Protein AF-A0A2A5SZJ4-F1 (afdb_monomer_lite)

Sequence (85 aa):
MEQELADKGVILIMGIKNMKPKVMKLRNRLMLRKRFIIKTVFEQLKNIFQIEHSRYRSCISFMSNLLEGLIAYSFQPKEAELQDD

Organism: NCBI:txid1927127

Radius of gyration: 18.78 Å; chains: 1; bounding box: 57×22×40 Å

Foldseek 3Di:
DQVVCVVVVHHDLDDDPPDDDDDDDPVSVVCVVCVVVVVVVVVVLCVVVVVVVPPPDDPVVSVVVVVVVVVVVVPPPPPPDPPDD

Structure (mmCIF, N/CA/C/O backbone):
data_AF-A0A2A5SZJ4-F1
#
_entry.id   AF-A0A2A5SZJ4-F1
#
loop_
_atom_site.group_PDB
_atom_site.id
_atom_site.type_symbol
_atom_site.label_atom_id
_atom_site.label_alt_id
_atom_site.label_comp_id
_atom_site.label_asym_id
_atom_site.label_entity_id
_atom_site.label_seq_id
_atom_site.pdbx_PDB_ins_code
_atom_site.Cartn_x
_atom_site.Cartn_y
_atom_site.Cartn_z
_atom_site.occupancy
_atom_site.B_iso_or_equiv
_atom_site.auth_seq_id
_atom_site.auth_comp_id
_atom_site.auth_asym_id
_atom_site.auth_atom_id
_atom_site.pdbx_PDB_model_num
ATOM 1 N N . MET A 1 1 ? 16.219 7.520 -17.061 1.00 71.69 1 MET A N 1
ATOM 2 C CA . MET A 1 1 ? 15.121 7.301 -16.094 1.00 71.69 1 MET A CA 1
ATOM 3 C C . MET A 1 1 ? 14.435 5.950 -16.290 1.00 71.69 1 MET A C 1
ATOM 5 O O . MET A 1 1 ? 14.563 5.129 -15.401 1.00 71.69 1 MET A O 1
ATOM 9 N N . GLU A 1 2 ? 13.742 5.666 -17.404 1.00 74.31 2 GLU A N 1
ATOM 10 C CA . GLU A 1 2 ? 13.073 4.351 -17.561 1.00 74.31 2 GLU A CA 1
ATOM 11 C C . GLU A 1 2 ? 14.045 3.166 -17.606 1.00 74.31 2 GLU A C 1
ATOM 13 O O . GLU A 1 2 ? 13.797 2.161 -16.952 1.00 74.31 2 GLU A O 1
ATOM 18 N N . GLN A 1 3 ? 15.160 3.297 -18.334 1.00 75.88 3 GLN A N 1
ATOM 19 C CA . GLN A 1 3 ? 16.218 2.278 -18.356 1.00 75.88 3 GLN A CA 1
ATOM 20 C C . GLN A 1 3 ? 16.848 2.102 -16.971 1.00 75.88 3 GLN A C 1
ATOM 22 O O . GLN A 1 3 ? 16.881 1.001 -16.455 1.00 75.88 3 GLN A O 1
ATOM 27 N N . GLU A 1 4 ? 17.200 3.203 -16.310 1.00 84.31 4 GLU A N 1
ATOM 28 C CA . GLU A 1 4 ? 17.772 3.184 -14.958 1.00 84.31 4 GLU A CA 1
ATOM 29 C C . GLU A 1 4 ? 16.849 2.532 -13.905 1.00 84.31 4 GLU A C 1
ATOM 31 O O . GLU A 1 4 ? 17.311 1.887 -12.967 1.00 84.31 4 GLU A O 1
ATOM 36 N N . LEU A 1 5 ? 15.528 2.694 -14.039 1.00 82.38 5 LEU A N 1
ATOM 37 C CA . LEU A 1 5 ? 14.549 2.012 -13.189 1.00 82.38 5 LEU A CA 1
ATOM 38 C C . LEU A 1 5 ? 14.461 0.524 -13.526 1.00 82.38 5 LEU A C 1
ATOM 40 O O . LEU A 1 5 ? 14.398 -0.296 -12.611 1.00 82.38 5 LEU A O 1
ATOM 44 N N . ALA A 1 6 ? 14.505 0.177 -14.814 1.00 83.06 6 ALA A N 1
ATOM 45 C CA . ALA A 1 6 ? 14.528 -1.210 -15.257 1.00 83.06 6 ALA A CA 1
ATOM 46 C C . ALA A 1 6 ? 15.785 -1.944 -14.761 1.00 83.06 6 ALA A C 1
ATOM 48 O O . ALA A 1 6 ? 15.669 -3.084 -14.314 1.00 83.06 6 ALA A O 1
ATOM 49 N N . ASP A 1 7 ? 16.938 -1.270 -14.729 1.00 88.69 7 ASP A N 1
ATOM 50 C CA . ASP A 1 7 ? 18.196 -1.794 -14.177 1.00 88.69 7 ASP A CA 1
ATOM 51 C C . ASP A 1 7 ? 18.088 -2.071 -12.666 1.00 88.69 7 ASP A C 1
ATOM 53 O O . ASP A 1 7 ? 18.711 -2.990 -12.142 1.00 88.69 7 ASP A O 1
ATOM 57 N N . LYS A 1 8 ? 17.225 -1.323 -11.965 1.00 90.06 8 LYS A N 1
ATOM 58 C CA . LYS A 1 8 ? 16.870 -1.537 -10.550 1.00 90.06 8 LYS A CA 1
ATOM 59 C C . LYS A 1 8 ? 15.708 -2.528 -10.363 1.00 90.06 8 LYS A C 1
ATOM 61 O O . LYS A 1 8 ? 15.199 -2.672 -9.253 1.00 90.06 8 LYS A O 1
ATOM 66 N N . GLY A 1 9 ? 15.249 -3.189 -11.429 1.00 84.38 9 GLY A N 1
ATOM 67 C CA . GLY A 1 9 ? 14.132 -4.141 -11.400 1.00 84.38 9 GLY A CA 1
ATOM 68 C C . GLY A 1 9 ? 12.744 -3.500 -11.266 1.00 84.38 9 GLY A C 1
ATOM 69 O O . GLY A 1 9 ? 11.759 -4.199 -11.019 1.00 84.38 9 GLY A O 1
ATOM 70 N N . VAL A 1 10 ? 12.634 -2.180 -11.434 1.00 84.06 10 VAL A N 1
ATOM 71 C CA . VAL A 1 10 ? 11.386 -1.419 -11.303 1.00 84.06 10 VAL A CA 1
ATOM 72 C C . VAL A 1 10 ? 10.830 -1.080 -12.683 1.00 84.06 10 VAL A C 1
ATOM 74 O O . VAL A 1 10 ? 11.512 -0.524 -13.537 1.00 84.06 10 VAL A O 1
ATOM 77 N N . ILE A 1 11 ? 9.546 -1.370 -12.902 1.00 81.06 11 ILE A N 1
ATOM 78 C CA . ILE A 1 11 ? 8.863 -1.076 -14.167 1.00 81.06 11 ILE A CA 1
ATOM 79 C C . ILE A 1 11 ? 7.836 0.031 -13.941 1.00 81.06 11 ILE A C 1
ATOM 81 O O . ILE A 1 11 ? 6.926 -0.108 -13.123 1.00 81.06 11 ILE A O 1
ATOM 85 N N . LEU A 1 12 ? 7.942 1.111 -14.715 1.00 80.50 12 LEU A N 1
ATOM 86 C CA . LEU A 1 12 ? 6.939 2.172 -14.761 1.00 80.50 12 LEU A CA 1
ATOM 87 C C . LEU A 1 12 ? 5.659 1.667 -15.438 1.00 80.50 12 LEU A C 1
ATOM 89 O O . LEU A 1 12 ? 5.654 1.266 -16.600 1.00 80.50 12 LEU A O 1
ATOM 93 N N . ILE A 1 13 ? 4.560 1.676 -14.681 1.00 77.12 13 ILE A N 1
ATOM 94 C CA . ILE A 1 13 ? 3.233 1.243 -15.148 1.00 77.12 13 ILE A CA 1
ATOM 95 C C . ILE A 1 13 ? 2.363 2.446 -15.552 1.00 77.12 13 ILE A C 1
ATOM 97 O O . ILE A 1 13 ? 1.382 2.289 -16.271 1.00 77.12 13 ILE A O 1
ATOM 101 N N . MET A 1 14 ? 2.719 3.659 -15.124 1.00 75.75 14 MET A N 1
ATOM 102 C CA . MET A 1 14 ? 2.035 4.897 -15.501 1.00 75.75 14 MET A CA 1
ATOM 103 C C . MET A 1 14 ? 3.001 5.883 -16.116 1.00 75.75 14 MET A C 1
ATOM 105 O O . MET A 1 14 ? 4.112 6.042 -15.625 1.00 75.75 14 MET A O 1
ATOM 109 N N . GLY A 1 15 ? 2.541 6.552 -17.169 1.00 66.00 15 GLY A N 1
ATOM 110 C CA . GLY A 1 15 ? 3.362 7.482 -17.920 1.00 66.00 15 GLY A CA 1
ATOM 111 C C . GLY A 1 15 ? 3.578 8.806 -17.202 1.00 66.00 15 GLY A C 1
ATOM 112 O O . GLY A 1 15 ? 2.643 9.425 -16.691 1.00 66.00 15 GLY A O 1
ATOM 113 N N . ILE A 1 16 ? 4.825 9.262 -17.259 1.00 66.94 16 ILE A N 1
ATOM 114 C CA . ILE A 1 16 ? 5.170 10.683 -17.262 1.00 66.94 16 ILE A CA 1
ATOM 115 C C . ILE A 1 16 ? 4.600 11.276 -18.568 1.00 66.94 16 ILE A C 1
ATOM 117 O O . ILE A 1 16 ? 4.408 10.549 -19.550 1.00 66.94 16 ILE A O 1
ATOM 121 N N . LYS A 1 17 ? 4.270 12.576 -18.584 1.00 55.69 17 LYS A N 1
ATOM 122 C CA . LYS A 1 17 ? 3.761 13.270 -19.784 1.00 55.69 17 LYS A CA 1
ATOM 123 C C . LYS A 1 17 ? 4.658 12.897 -20.984 1.00 55.69 17 LYS A C 1
ATOM 125 O O . LYS A 1 17 ? 5.866 13.085 -20.899 1.00 55.69 17 LYS A O 1
ATOM 130 N N . ASN A 1 18 ? 4.065 12.376 -22.067 1.00 66.19 18 ASN A N 1
ATOM 131 C CA . ASN A 1 18 ? 4.729 11.962 -23.320 1.00 66.19 18 ASN A CA 1
ATOM 132 C C . ASN A 1 18 ? 5.347 10.539 -23.408 1.00 66.19 18 ASN A C 1
ATOM 134 O O . ASN A 1 18 ? 6.143 10.273 -24.309 1.00 66.19 18 ASN A O 1
ATOM 138 N N . MET A 1 19 ? 4.974 9.595 -22.535 1.00 76.50 19 MET A N 1
ATOM 139 C CA . MET A 1 19 ? 5.392 8.186 -22.669 1.00 76.50 19 MET A CA 1
ATOM 140 C C . MET A 1 19 ? 4.679 7.482 -23.842 1.00 76.50 19 MET A C 1
ATOM 142 O O . MET A 1 19 ? 3.454 7.555 -23.968 1.00 76.50 19 MET A O 1
ATOM 146 N N . LYS A 1 20 ? 5.433 6.769 -24.693 1.00 74.44 20 LYS A N 1
ATOM 147 C CA . LYS A 1 20 ? 4.861 6.008 -25.819 1.00 74.44 20 LYS A CA 1
ATOM 148 C C . LYS A 1 20 ? 3.992 4.845 -25.310 1.00 74.44 20 LYS A C 1
ATOM 150 O O . LYS A 1 20 ? 4.385 4.179 -24.349 1.00 74.44 20 LYS A O 1
ATOM 155 N N . PRO A 1 21 ? 2.852 4.543 -25.961 1.00 69.06 21 PRO A N 1
ATOM 156 C CA . PRO A 1 21 ? 2.037 3.389 -25.601 1.00 69.06 21 PRO A CA 1
ATOM 157 C C . PRO A 1 21 ? 2.857 2.104 -25.748 1.00 69.06 21 PRO A C 1
ATOM 159 O O . PRO A 1 21 ? 3.388 1.817 -26.820 1.00 69.06 21 PRO A O 1
ATOM 162 N N . LYS A 1 22 ? 2.963 1.327 -24.669 1.00 76.12 22 LYS A N 1
ATOM 163 C CA . LYS A 1 22 ? 3.650 0.031 -24.652 1.00 76.12 22 LYS A CA 1
ATOM 164 C C . LYS A 1 22 ? 2.671 -1.057 -24.240 1.00 76.12 22 LYS A C 1
ATOM 166 O O . LYS A 1 22 ? 1.763 -0.819 -23.443 1.00 76.12 22 LYS A O 1
ATOM 171 N N . VAL A 1 23 ? 2.862 -2.261 -24.773 1.00 77.31 23 VAL A N 1
ATOM 172 C CA . VAL A 1 23 ? 2.065 -3.427 -24.384 1.00 77.31 23 VAL A CA 1
ATOM 173 C C . VAL A 1 23 ? 2.284 -3.698 -22.893 1.00 77.31 23 VAL A C 1
ATOM 175 O O . VAL A 1 23 ? 3.403 -3.947 -22.446 1.00 77.31 23 VAL A O 1
ATOM 178 N N . MET A 1 24 ? 1.204 -3.615 -22.116 1.00 80.75 24 MET A N 1
ATOM 179 C CA . MET A 1 24 ? 1.211 -3.843 -20.672 1.00 80.75 24 MET A CA 1
ATOM 180 C C . MET A 1 24 ? 0.670 -5.229 -20.339 1.00 80.75 24 MET A C 1
ATOM 182 O O . MET A 1 24 ? -0.298 -5.694 -20.939 1.00 80.75 24 MET A O 1
ATOM 186 N N . LYS A 1 25 ? 1.242 -5.856 -19.305 1.00 86.00 25 LYS A N 1
ATOM 187 C CA . LYS A 1 25 ? 0.680 -7.078 -18.713 1.00 86.00 25 LYS A CA 1
ATOM 188 C C . LYS A 1 25 ? -0.766 -6.824 -18.265 1.00 86.00 25 LYS A C 1
ATOM 190 O O . LYS A 1 25 ? -1.077 -5.753 -17.740 1.00 86.00 25 LYS A O 1
ATOM 195 N N . LEU A 1 26 ? -1.633 -7.830 -18.397 1.00 84.81 26 LEU A N 1
ATOM 196 C CA . LEU A 1 26 ? -3.055 -7.731 -18.032 1.00 84.81 26 LEU A CA 1
ATOM 197 C C . LEU A 1 26 ? -3.260 -7.246 -16.587 1.00 84.81 26 LEU A C 1
ATOM 199 O O . LEU A 1 26 ? -4.097 -6.383 -16.334 1.00 84.81 26 LEU A O 1
ATOM 203 N N . ARG A 1 27 ? -2.434 -7.736 -15.656 1.00 82.50 27 ARG A N 1
ATOM 204 C CA . ARG A 1 27 ? -2.438 -7.320 -14.246 1.00 82.50 27 ARG A CA 1
ATOM 205 C C . ARG A 1 27 ? -2.200 -5.817 -14.077 1.00 82.50 27 ARG A C 1
ATOM 207 O O . ARG A 1 27 ? -2.930 -5.164 -13.339 1.00 82.50 27 ARG A O 1
ATOM 214 N N . ASN A 1 28 ? -1.238 -5.262 -14.809 1.00 84.00 28 ASN A N 1
ATOM 215 C CA . ASN A 1 28 ? -0.927 -3.833 -14.780 1.00 84.00 28 ASN A CA 1
ATOM 216 C C . ASN A 1 28 ? -2.106 -3.019 -15.324 1.00 84.00 28 ASN A C 1
ATOM 218 O O . ASN A 1 28 ? -2.519 -2.037 -14.715 1.00 84.00 28 ASN A O 1
ATOM 222 N N . ARG A 1 29 ? -2.721 -3.486 -16.418 1.00 84.38 29 ARG A N 1
ATOM 223 C CA . ARG A 1 29 ? -3.918 -2.861 -16.999 1.00 84.38 29 ARG A CA 1
ATOM 224 C C . ARG A 1 29 ? -5.107 -2.873 -16.031 1.00 84.38 29 ARG A C 1
ATOM 226 O O . ARG A 1 29 ? -5.837 -1.887 -15.950 1.00 84.38 29 ARG A O 1
ATOM 233 N N . LEU A 1 30 ? -5.289 -3.954 -15.273 1.00 87.38 30 LEU A N 1
ATOM 234 C CA . LEU A 1 30 ? -6.332 -4.056 -14.250 1.00 87.38 30 LEU A CA 1
ATOM 235 C C . LEU A 1 30 ? -6.071 -3.112 -13.066 1.00 87.38 30 LEU A C 1
ATOM 237 O O . LEU A 1 30 ? -6.991 -2.431 -12.616 1.00 87.38 30 LEU A O 1
ATOM 241 N N . MET A 1 31 ? -4.822 -3.024 -12.598 1.00 83.06 31 MET A N 1
ATOM 242 C CA . MET A 1 31 ? -4.428 -2.084 -11.541 1.00 83.06 31 MET A CA 1
ATOM 243 C C . MET A 1 31 ? -4.653 -0.628 -11.959 1.00 83.06 31 MET A C 1
ATOM 245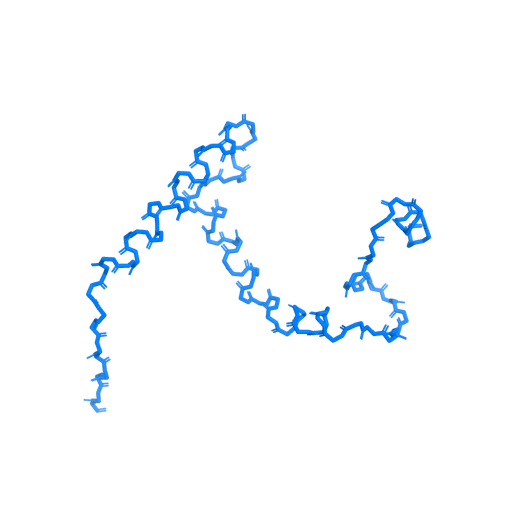 O O . MET A 1 31 ? -5.150 0.159 -11.160 1.00 83.06 31 MET A O 1
ATOM 249 N N . LEU A 1 32 ? -4.380 -0.280 -13.222 1.00 84.50 32 LEU A N 1
ATOM 250 C CA . LEU A 1 32 ? -4.663 1.055 -13.759 1.00 84.50 32 LEU A CA 1
ATOM 251 C C . LEU A 1 32 ? -6.156 1.386 -13.764 1.00 84.50 32 LEU A C 1
ATOM 253 O O . LEU A 1 32 ? -6.532 2.494 -13.391 1.00 84.50 32 LEU A O 1
ATOM 257 N N . ARG A 1 33 ? -7.016 0.425 -14.124 1.00 85.50 33 ARG A N 1
ATOM 258 C CA . ARG A 1 33 ? -8.478 0.605 -14.064 1.00 85.50 33 ARG A CA 1
ATOM 259 C C . ARG A 1 33 ? -8.975 0.835 -12.637 1.00 85.50 33 ARG A C 1
ATOM 261 O O . ARG A 1 33 ? -9.874 1.637 -12.429 1.00 85.50 33 ARG A O 1
ATOM 268 N N . LYS A 1 34 ? -8.366 0.169 -11.652 1.00 85.06 34 LYS A N 1
ATOM 269 C CA . LYS A 1 34 ? -8.694 0.330 -10.226 1.00 85.06 34 LYS A CA 1
ATOM 270 C C . LYS A 1 34 ? -7.885 1.432 -9.529 1.00 85.06 34 LYS A C 1
ATOM 272 O O . LYS A 1 34 ? -8.011 1.596 -8.318 1.00 85.06 34 LYS A O 1
ATOM 277 N N . ARG A 1 35 ? -7.081 2.214 -10.265 1.00 83.81 35 ARG A N 1
ATOM 278 C CA . ARG A 1 35 ? -6.192 3.243 -9.696 1.00 83.81 35 ARG A CA 1
ATOM 279 C C . ARG A 1 35 ? -6.952 4.260 -8.854 1.00 83.81 35 ARG A C 1
ATOM 281 O O . ARG A 1 35 ? -6.424 4.685 -7.837 1.00 83.81 35 ARG A O 1
ATOM 288 N N . PHE A 1 36 ? -8.158 4.646 -9.268 1.00 80.19 36 PHE A N 1
ATOM 289 C CA . PHE A 1 36 ? -8.977 5.586 -8.505 1.00 80.19 36 PHE A CA 1
ATOM 290 C C . PHE A 1 36 ? -9.280 5.047 -7.104 1.00 80.19 36 PHE A C 1
ATOM 292 O O . PHE A 1 36 ? -8.958 5.709 -6.132 1.00 80.19 36 PHE A O 1
ATOM 299 N N . ILE A 1 37 ? -9.763 3.805 -7.001 1.00 82.00 37 ILE A N 1
ATOM 300 C CA . ILE A 1 37 ? -10.042 3.142 -5.718 1.00 82.00 37 ILE A CA 1
ATOM 301 C C . ILE A 1 37 ? -8.769 3.064 -4.870 1.00 82.00 37 ILE A C 1
ATOM 303 O O . ILE A 1 37 ? -8.781 3.442 -3.706 1.00 82.00 37 ILE A O 1
ATOM 307 N N . ILE A 1 38 ? -7.651 2.642 -5.470 1.00 78.00 38 ILE A N 1
ATOM 308 C CA . ILE A 1 38 ? -6.358 2.552 -4.774 1.00 78.00 38 ILE A CA 1
ATOM 309 C C . ILE A 1 38 ? -5.918 3.931 -4.258 1.00 78.00 38 ILE A C 1
ATOM 311 O O . ILE A 1 38 ? -5.451 4.040 -3.129 1.00 78.00 38 ILE A O 1
ATOM 315 N N . LYS A 1 39 ? -6.085 4.988 -5.062 1.00 78.25 39 LYS A N 1
ATOM 316 C CA . LYS A 1 39 ? -5.746 6.363 -4.682 1.00 78.25 39 LYS A CA 1
ATOM 317 C C . LYS A 1 39 ? -6.649 6.864 -3.556 1.00 78.25 39 LYS A C 1
ATOM 319 O O . LYS A 1 39 ? -6.131 7.424 -2.603 1.00 78.25 39 LYS A O 1
ATOM 324 N N . THR A 1 40 ? -7.957 6.647 -3.651 1.00 78.25 40 THR A N 1
ATOM 325 C CA . THR A 1 40 ? -8.930 7.075 -2.638 1.00 78.25 40 THR A CA 1
ATOM 326 C C . THR A 1 40 ? -8.684 6.378 -1.307 1.00 78.25 40 THR A C 1
ATOM 328 O O . THR A 1 40 ? -8.628 7.045 -0.280 1.00 78.25 40 THR A O 1
ATOM 331 N N . VAL A 1 41 ? -8.444 5.065 -1.322 1.00 74.62 41 VAL A N 1
ATOM 332 C CA . VAL A 1 41 ? -8.058 4.318 -0.118 1.00 74.62 41 VAL A CA 1
ATOM 333 C C . VAL A 1 41 ? -6.754 4.876 0.450 1.00 74.62 41 VAL A C 1
ATOM 335 O O . VAL A 1 41 ? -6.683 5.157 1.637 1.00 74.62 41 VAL A O 1
ATOM 338 N N . PHE A 1 42 ? -5.735 5.114 -0.379 1.00 73.62 42 PHE A N 1
ATOM 339 C CA . PHE A 1 42 ? -4.468 5.681 0.090 1.00 73.62 42 PHE A CA 1
ATOM 340 C C . PHE A 1 42 ? -4.622 7.083 0.699 1.00 73.62 42 PHE A C 1
ATOM 342 O O . PHE A 1 42 ? -3.978 7.391 1.697 1.00 73.62 42 PHE A O 1
ATOM 349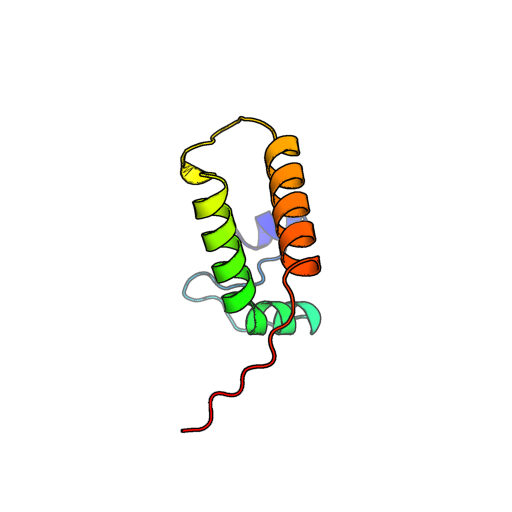 N N . GLU A 1 43 ? -5.496 7.916 0.140 1.00 74.56 43 GLU A N 1
ATOM 350 C CA . GLU A 1 43 ? -5.801 9.252 0.660 1.00 74.56 43 GLU A CA 1
ATOM 351 C C . GLU A 1 43 ? -6.551 9.189 1.999 1.00 74.56 43 GLU A C 1
ATOM 353 O O . GLU A 1 43 ? -6.218 9.906 2.939 1.00 74.56 43 GLU A O 1
ATOM 358 N N . GLN A 1 44 ? -7.514 8.274 2.131 1.00 69.81 44 GLN A N 1
ATOM 359 C CA . GLN A 1 44 ? -8.208 8.036 3.397 1.00 69.81 44 GLN A CA 1
ATOM 360 C C . GLN A 1 44 ? -7.257 7.501 4.468 1.00 69.81 44 GLN A C 1
ATOM 362 O O . GLN A 1 44 ? -7.279 7.979 5.599 1.00 69.81 44 GLN A O 1
ATOM 367 N N . LEU A 1 45 ? -6.371 6.570 4.106 1.00 68.50 45 LEU A N 1
ATOM 368 C CA . LEU A 1 45 ? -5.333 6.062 5.002 1.00 68.50 45 LEU A CA 1
ATOM 369 C C . LEU A 1 45 ? -4.407 7.195 5.463 1.00 68.50 45 LEU A C 1
ATOM 371 O O . LEU A 1 45 ? -4.097 7.278 6.648 1.00 68.50 45 LEU A O 1
ATOM 375 N N . LYS A 1 46 ? -4.006 8.102 4.562 1.00 65.81 46 LYS A N 1
ATOM 376 C CA . LYS A 1 46 ? -3.230 9.296 4.931 1.00 65.81 46 LYS A CA 1
ATOM 377 C C . LYS A 1 46 ? -3.944 10.169 5.950 1.00 65.81 46 LYS A C 1
ATOM 379 O O . LYS A 1 46 ? -3.300 10.605 6.899 1.00 65.81 46 LYS A O 1
ATOM 384 N N . ASN A 1 47 ? -5.236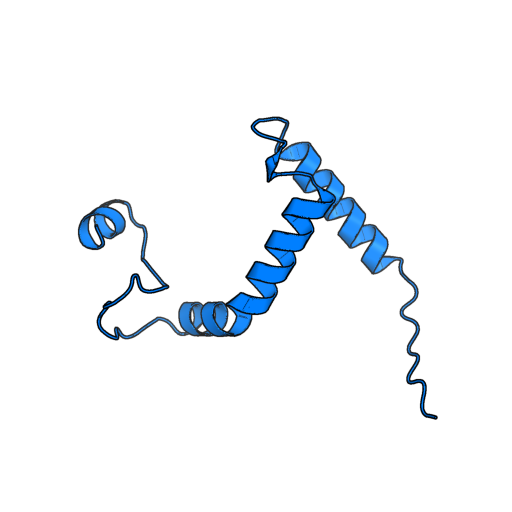 10.407 5.743 1.00 68.19 47 ASN A N 1
ATOM 385 C CA . ASN A 1 47 ? -6.048 11.271 6.590 1.00 68.19 47 ASN A CA 1
ATOM 386 C C . ASN A 1 47 ? -6.286 10.657 7.980 1.00 68.19 47 ASN A C 1
ATOM 388 O O . ASN A 1 47 ? -6.032 11.304 8.991 1.00 68.19 47 ASN A O 1
ATOM 392 N N . ILE A 1 48 ? -6.704 9.388 8.040 1.00 63.34 48 ILE A N 1
ATOM 393 C CA . ILE A 1 48 ? -6.999 8.688 9.303 1.00 63.34 48 ILE A CA 1
ATOM 394 C C . ILE A 1 48 ? -5.715 8.478 10.115 1.00 63.34 48 ILE A C 1
ATOM 396 O O . ILE A 1 48 ? -5.712 8.635 11.334 1.00 63.34 48 ILE A O 1
ATOM 400 N N . PHE A 1 49 ? -4.604 8.155 9.450 1.00 55.09 49 PHE A N 1
ATOM 401 C CA . PHE A 1 49 ? -3.337 7.852 10.122 1.00 55.09 49 PHE A CA 1
ATOM 402 C C . PHE A 1 49 ? -2.358 9.024 10.166 1.00 55.09 49 PHE A C 1
ATOM 404 O O . PHE A 1 49 ? -1.213 8.832 10.572 1.00 55.09 49 PHE A O 1
ATOM 411 N N . GLN A 1 50 ? -2.791 10.222 9.750 1.00 59.38 50 GLN A N 1
ATOM 412 C CA . GLN A 1 50 ? -1.983 11.447 9.702 1.00 59.38 50 GLN A CA 1
ATOM 413 C C . GLN A 1 50 ? -0.581 11.204 9.120 1.00 59.38 50 GLN A C 1
ATOM 415 O O . GLN A 1 50 ? 0.423 11.727 9.604 1.00 59.38 50 GLN A O 1
ATOM 420 N N . ILE A 1 51 ? -0.491 10.366 8.083 1.00 56.22 51 ILE A N 1
ATOM 421 C CA . ILE A 1 51 ? 0.788 9.838 7.578 1.00 56.22 51 ILE A CA 1
ATOM 422 C C . ILE A 1 51 ? 1.628 10.952 6.930 1.00 56.22 51 ILE A C 1
ATOM 424 O O . ILE A 1 51 ? 2.849 10.853 6.864 1.00 56.22 51 ILE A O 1
ATOM 428 N N . GLU A 1 52 ? 0.991 12.045 6.495 1.00 52.50 52 GLU A N 1
ATOM 429 C CA . GLU A 1 52 ? 1.692 13.258 6.049 1.00 52.50 52 GLU A CA 1
ATOM 430 C C . GLU A 1 52 ? 2.457 13.960 7.178 1.00 52.50 52 GLU A C 1
ATOM 432 O O . GLU A 1 52 ? 3.544 14.485 6.936 1.00 52.50 52 GLU A O 1
ATOM 437 N N . HIS A 1 53 ? 1.944 13.919 8.411 1.00 51.34 53 HIS A N 1
ATOM 438 C CA . HIS A 1 53 ? 2.601 14.487 9.591 1.00 51.34 53 HIS A CA 1
ATOM 439 C C . HIS A 1 53 ? 3.447 13.460 10.359 1.00 51.34 53 HIS A C 1
ATOM 441 O O . HIS A 1 53 ? 4.408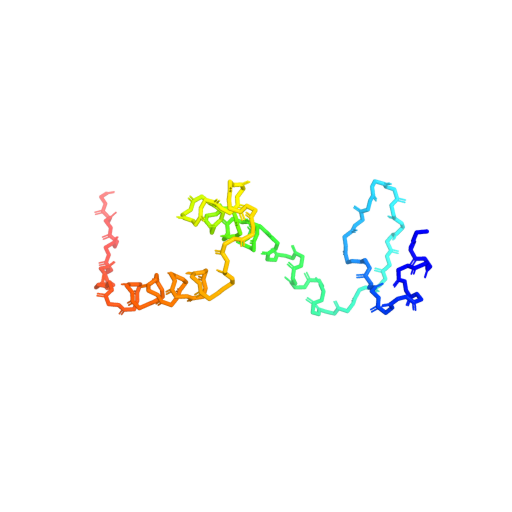 13.833 11.032 1.00 51.34 53 HIS A O 1
ATOM 447 N N . SER A 1 54 ? 3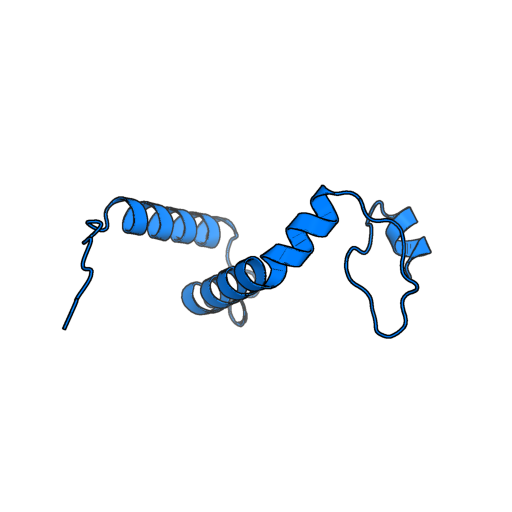.163 12.164 10.215 1.00 49.06 54 SER A N 1
ATOM 448 C CA . SER A 1 54 ? 3.964 11.070 10.770 1.00 49.06 54 SER A CA 1
ATOM 449 C C . SER A 1 54 ? 5.093 10.681 9.817 1.00 49.06 54 SER A C 1
ATOM 451 O O . SER A 1 54 ? 5.184 9.564 9.300 1.00 49.06 54 SER A O 1
ATOM 453 N N . ARG A 1 55 ? 6.039 11.598 9.610 1.00 46.44 55 ARG A N 1
ATOM 454 C CA . ARG A 1 55 ? 7.396 11.142 9.312 1.00 46.44 55 ARG A CA 1
ATOM 455 C C . ARG A 1 55 ? 7.865 10.345 10.540 1.00 46.44 55 ARG A C 1
ATOM 457 O O . ARG A 1 55 ? 7.999 10.903 11.621 1.00 46.44 55 ARG A O 1
ATOM 464 N N . TYR A 1 56 ? 8.136 9.052 10.350 1.00 48.75 56 TYR A N 1
ATOM 465 C CA . TYR A 1 56 ? 8.947 8.192 11.230 1.00 48.75 56 TYR A CA 1
ATOM 466 C C . TYR A 1 56 ? 8.346 7.488 12.464 1.00 48.75 56 TYR A C 1
ATOM 468 O O . TYR A 1 56 ? 9.117 6.839 13.170 1.00 48.75 56 TYR A O 1
ATOM 476 N N . ARG A 1 57 ? 7.034 7.482 12.744 1.00 49.16 57 ARG A N 1
ATOM 477 C CA . ARG A 1 57 ? 6.532 6.773 13.947 1.00 49.16 57 ARG A CA 1
ATOM 478 C C . ARG A 1 57 ? 5.780 5.476 13.629 1.00 49.16 57 ARG A C 1
ATOM 480 O O . ARG A 1 57 ? 4.564 5.414 13.665 1.00 49.16 57 ARG A O 1
ATOM 487 N N . SER A 1 58 ? 6.570 4.432 13.365 1.00 60.62 58 SER A N 1
ATOM 488 C CA . SER A 1 58 ? 6.216 3.003 13.395 1.00 60.62 58 SER A CA 1
ATOM 489 C C . SER A 1 58 ? 5.169 2.494 12.388 1.00 60.62 58 SER A C 1
ATOM 491 O O . SER A 1 58 ? 3.962 2.657 12.546 1.00 60.62 58 SER A O 1
ATOM 493 N N . CYS A 1 59 ? 5.645 1.724 11.402 1.00 59.50 59 CYS A N 1
ATOM 494 C CA . CYS A 1 59 ? 4.826 0.904 10.497 1.00 59.50 59 CYS A CA 1
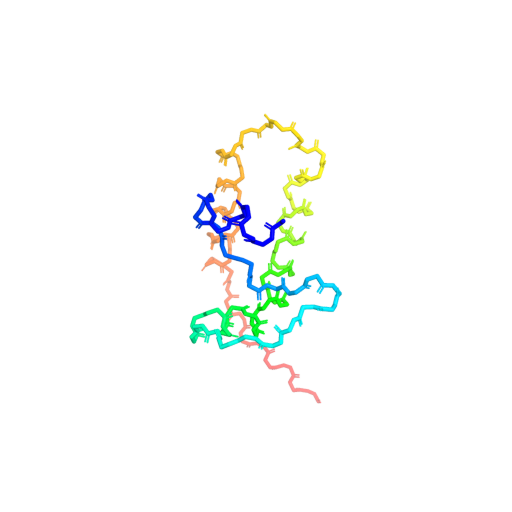ATOM 495 C C . CYS A 1 59 ? 3.843 -0.019 11.252 1.00 59.50 59 CYS A C 1
ATOM 497 O O . CYS A 1 59 ? 2.767 -0.331 10.751 1.00 59.50 59 CYS A O 1
ATOM 499 N N . ILE A 1 60 ? 4.178 -0.400 12.489 1.00 64.81 60 ILE A N 1
ATOM 500 C CA . ILE A 1 60 ? 3.350 -1.260 13.343 1.00 64.81 60 ILE A CA 1
ATOM 501 C C . ILE A 1 60 ? 2.041 -0.556 13.725 1.00 64.81 60 ILE A C 1
ATOM 503 O O . ILE A 1 60 ? 0.983 -1.172 13.664 1.00 64.81 60 ILE A O 1
ATOM 507 N N . SER A 1 61 ? 2.080 0.741 14.044 1.00 65.00 61 SER A N 1
ATOM 508 C CA . SER A 1 61 ? 0.875 1.510 14.389 1.00 65.00 61 SER A CA 1
ATOM 509 C C . SER A 1 61 ? -0.050 1.689 13.182 1.00 65.00 61 SER A C 1
ATOM 511 O O . SER A 1 61 ? -1.265 1.601 13.322 1.00 65.00 61 SER A O 1
ATOM 513 N N . PHE A 1 62 ? 0.515 1.844 11.980 1.00 65.19 62 PHE A N 1
ATOM 514 C CA . PHE A 1 62 ? -0.257 1.841 10.733 1.00 65.19 62 PHE A CA 1
ATOM 515 C C . PHE A 1 62 ? -0.974 0.501 10.507 1.00 65.19 62 PHE A C 1
ATOM 517 O O . PHE A 1 62 ? -2.169 0.484 10.221 1.00 65.19 62 PHE A O 1
ATOM 524 N N . MET A 1 63 ? -0.266 -0.622 10.670 1.00 72.44 63 MET A N 1
ATOM 525 C CA . MET A 1 63 ? -0.854 -1.956 10.499 1.00 72.44 63 MET A CA 1
ATOM 526 C C . MET A 1 63 ? -1.915 -2.258 11.565 1.00 72.44 63 MET A C 1
ATOM 528 O O . MET A 1 63 ? -2.939 -2.852 11.239 1.00 72.44 63 MET A O 1
ATOM 532 N N . SER A 1 64 ? -1.704 -1.807 12.807 1.00 69.62 64 SER A N 1
ATOM 533 C CA . SER A 1 64 ? -2.678 -1.936 13.898 1.00 69.62 64 SER A CA 1
ATOM 534 C C . SER A 1 64 ? -3.972 -1.197 13.576 1.00 69.62 64 SER A C 1
ATOM 536 O O . SER A 1 64 ? -5.042 -1.793 13.627 1.00 69.62 64 SER A O 1
ATOM 538 N N . ASN A 1 65 ? -3.883 0.069 13.169 1.00 71.06 65 ASN A N 1
ATOM 539 C CA . ASN A 1 65 ? -5.081 0.843 12.876 1.00 71.06 65 ASN A CA 1
ATOM 540 C C . ASN A 1 65 ? -5.787 0.374 11.586 1.00 71.06 65 ASN A C 1
ATOM 542 O O . ASN A 1 65 ? -7.007 0.470 11.473 1.00 71.06 65 ASN A O 1
ATOM 546 N N . LEU A 1 66 ? -5.045 -0.149 10.600 1.00 72.88 66 LEU A N 1
ATOM 547 C CA . LEU A 1 66 ? -5.637 -0.787 9.420 1.00 72.88 66 LEU A CA 1
ATOM 548 C C . LEU A 1 66 ? -6.428 -2.043 9.811 1.00 72.88 66 LEU A C 1
ATOM 550 O O . LEU A 1 66 ? -7.524 -2.263 9.297 1.00 72.88 66 LEU A O 1
ATOM 554 N N . LEU A 1 67 ? -5.874 -2.853 10.717 1.00 78.69 67 LEU A N 1
ATOM 555 C CA . LEU A 1 67 ? -6.538 -4.041 11.242 1.00 78.69 67 LEU A CA 1
ATOM 556 C C . LEU A 1 67 ? -7.775 -3.659 12.061 1.00 78.69 67 LEU A C 1
ATOM 558 O O . LEU A 1 67 ? -8.822 -4.268 11.880 1.00 78.69 67 LEU A O 1
ATOM 562 N N . GLU A 1 68 ? -7.685 -2.616 12.884 1.00 77.94 68 GLU A N 1
ATOM 563 C CA . GLU A 1 68 ? -8.811 -2.073 13.648 1.00 77.94 68 GLU A CA 1
ATOM 564 C C . GLU A 1 68 ? -9.929 -1.560 12.730 1.00 77.94 68 GLU A C 1
ATOM 566 O O . GLU A 1 68 ? -11.087 -1.915 12.929 1.00 77.94 68 GLU A O 1
ATOM 571 N N . GLY A 1 69 ? -9.597 -0.833 11.658 1.00 72.00 69 GLY A N 1
ATOM 572 C CA . GLY A 1 69 ? -10.570 -0.408 10.646 1.00 72.00 69 GLY A CA 1
ATOM 573 C C . GLY A 1 69 ? -11.216 -1.577 9.892 1.00 72.00 69 GLY A C 1
ATOM 574 O O . GLY A 1 69 ? -12.410 -1.540 9.602 1.00 72.00 69 GLY A O 1
ATOM 575 N N . LEU A 1 70 ? -10.460 -2.643 9.606 1.00 77.06 70 LEU A N 1
ATOM 576 C CA . LEU A 1 70 ? -10.985 -3.844 8.947 1.00 77.06 70 LEU A CA 1
ATOM 577 C C . LEU A 1 70 ? -11.892 -4.662 9.878 1.00 77.06 70 LEU A C 1
ATOM 579 O O . LEU A 1 70 ? -12.926 -5.176 9.447 1.00 77.06 70 LEU A O 1
ATOM 583 N N . ILE A 1 71 ? -11.513 -4.763 11.151 1.00 80.38 71 ILE A N 1
ATOM 584 C CA . ILE A 1 71 ? -12.305 -5.385 12.211 1.00 80.38 71 ILE A CA 1
ATOM 585 C C . ILE A 1 71 ? -13.601 -4.592 12.399 1.00 80.38 71 ILE A C 1
ATOM 587 O O . ILE A 1 71 ? -14.676 -5.173 12.293 1.00 80.38 71 ILE A O 1
ATOM 591 N N . ALA A 1 72 ? -13.522 -3.272 12.568 1.00 75.44 72 ALA A N 1
ATOM 592 C CA . ALA A 1 72 ? -14.687 -2.401 12.700 1.00 75.44 72 ALA A CA 1
ATOM 593 C C . ALA A 1 72 ? -15.624 -2.503 11.487 1.00 75.44 72 ALA A C 1
ATOM 595 O O . ALA A 1 72 ? -16.828 -2.635 11.667 1.00 75.44 72 ALA A O 1
ATOM 596 N N . TYR A 1 73 ? -15.084 -2.542 10.265 1.00 68.25 73 TYR A N 1
ATOM 597 C CA . TYR A 1 73 ? -15.875 -2.782 9.055 1.00 68.25 73 TYR A CA 1
ATOM 598 C C . TYR A 1 73 ? -16.544 -4.165 9.046 1.00 68.25 73 TYR A C 1
ATOM 600 O O . TYR A 1 73 ? -17.680 -4.303 8.605 1.00 68.25 73 TYR A O 1
ATOM 608 N N . SER A 1 74 ? -15.862 -5.195 9.553 1.00 76.00 74 SER A N 1
ATOM 609 C CA . SER A 1 74 ? -16.411 -6.558 9.640 1.00 76.00 74 SER A CA 1
ATOM 610 C C . SER A 1 74 ? -17.517 -6.682 10.693 1.00 76.00 74 SER A C 1
ATOM 612 O O . SER A 1 74 ? -18.406 -7.516 10.544 1.00 76.00 74 SER A O 1
ATOM 614 N N . PHE A 1 75 ? -17.458 -5.861 11.745 1.00 70.94 75 PHE A N 1
ATOM 615 C CA . PHE A 1 75 ? -18.464 -5.781 12.806 1.00 70.94 75 PHE A CA 1
ATOM 616 C C . PHE A 1 75 ? -19.538 -4.721 12.553 1.00 70.94 75 PHE A C 1
ATOM 618 O O . PHE A 1 75 ? -20.498 -4.641 13.318 1.00 70.94 75 PHE A O 1
ATOM 625 N N . GLN A 1 76 ? -19.412 -3.926 11.490 1.00 67.19 76 GLN A N 1
ATOM 626 C CA . GLN A 1 76 ? -20.457 -3.002 11.093 1.00 67.19 76 GLN A CA 1
ATOM 627 C C . GLN A 1 76 ? -21.652 -3.836 10.607 1.00 67.19 76 GLN A C 1
ATOM 629 O O . GLN A 1 76 ? -21.496 -4.614 9.657 1.00 67.19 76 GLN A O 1
ATOM 634 N N . PRO A 1 77 ? -22.835 -3.738 11.245 1.00 50.94 77 PRO A N 1
ATOM 635 C CA . PRO A 1 77 ? -24.022 -4.394 10.730 1.00 50.94 77 PRO A CA 1
ATOM 636 C C . PRO A 1 77 ? -24.229 -3.869 9.315 1.00 50.94 77 PRO A C 1
ATOM 638 O O . PRO A 1 77 ? -24.279 -2.664 9.072 1.00 50.94 77 PRO A O 1
ATOM 641 N N . LYS A 1 78 ? -24.245 -4.789 8.355 1.00 52.62 78 LYS A N 1
ATOM 642 C CA . LYS A 1 78 ? -24.513 -4.474 6.961 1.00 52.62 78 LYS A CA 1
ATOM 643 C C . LYS A 1 78 ? -25.995 -4.140 6.867 1.00 52.62 78 LYS A C 1
ATOM 645 O O . LYS A 1 78 ? -26.793 -5.009 6.532 1.00 52.62 78 LYS A O 1
ATOM 650 N N . GLU A 1 79 ? -26.361 -2.915 7.218 1.00 49.78 79 GLU A N 1
ATOM 651 C CA . GLU A 1 79 ? -27.684 -2.402 6.904 1.00 49.78 79 GLU A CA 1
ATOM 652 C C . GLU A 1 79 ? -27.776 -2.325 5.382 1.00 49.78 79 GLU A C 1
ATOM 654 O O . GLU A 1 79 ? -27.143 -1.521 4.696 1.00 49.78 79 GLU A O 1
ATOM 659 N N . ALA A 1 80 ? -28.493 -3.308 4.847 1.00 50.28 80 ALA A N 1
ATOM 660 C CA . ALA A 1 80 ? -29.145 -3.196 3.570 1.00 50.28 80 ALA A CA 1
ATOM 661 C C . ALA A 1 80 ? -30.256 -2.162 3.742 1.00 50.28 80 ALA A C 1
ATOM 663 O O . ALA A 1 80 ? -31.351 -2.516 4.155 1.00 50.28 80 ALA A O 1
ATOM 664 N N . GLU A 1 81 ? -29.980 -0.902 3.431 1.00 49.84 81 GLU A N 1
ATOM 665 C CA . GLU A 1 81 ? -31.032 0.098 3.274 1.00 49.84 81 GLU A CA 1
ATOM 666 C C . GLU A 1 81 ? -30.919 0.701 1.877 1.00 49.84 81 GLU A C 1
ATOM 668 O O . GLU A 1 81 ? -30.273 1.714 1.615 1.00 49.84 81 GLU A O 1
ATOM 673 N N . LEU A 1 82 ? -31.537 -0.026 0.943 1.00 51.66 82 LEU A N 1
ATOM 674 C CA . LEU A 1 82 ? -32.301 0.599 -0.124 1.00 51.66 82 LEU A CA 1
ATOM 675 C C . LEU A 1 82 ? -33.343 1.482 0.567 1.00 51.66 82 LEU A C 1
ATOM 677 O O . LEU A 1 82 ? -34.312 0.969 1.118 1.00 51.66 82 LEU A O 1
ATOM 681 N N . GLN A 1 83 ? -33.109 2.787 0.579 1.00 40.06 83 GLN A N 1
ATOM 682 C CA . GLN A 1 83 ? -34.172 3.754 0.800 1.00 40.06 83 GLN A CA 1
ATOM 683 C C . GLN A 1 83 ? -34.721 4.093 -0.588 1.00 40.06 83 GLN A C 1
ATOM 685 O O . GLN A 1 83 ? -34.194 4.956 -1.289 1.00 40.06 83 GLN A O 1
ATOM 690 N N . ASP A 1 84 ? -35.688 3.283 -1.024 1.00 39.97 84 ASP A N 1
ATOM 691 C CA . ASP A 1 84 ? -36.654 3.681 -2.043 1.00 39.97 84 ASP A CA 1
ATOM 692 C C . ASP A 1 84 ? -37.597 4.706 -1.388 1.00 39.97 84 ASP A C 1
ATOM 694 O O . ASP A 1 84 ? -38.299 4.363 -0.436 1.00 39.97 84 ASP A O 1
ATOM 698 N N . ASP A 1 85 ? -37.587 5.936 -1.901 1.00 36.91 85 ASP A N 1
ATOM 699 C CA . ASP A 1 85 ? -38.682 6.914 -1.821 1.00 36.91 85 ASP A CA 1
ATOM 700 C C . ASP A 1 85 ? -39.021 7.365 -3.252 1.00 36.91 85 ASP A C 1
ATOM 702 O O . ASP A 1 85 ? -38.071 7.647 -4.028 1.00 36.91 85 ASP A O 1
#

InterPro domains:
  IPR025668 Transposase DDE domain [PF13612] (3-58)

Secondary structure (DSSP, 8-state):
-HHHHHHTT----SPPTTPPP-PPPHHHHHHHHTHHHHHHHHHHHHHHTTTTT-SSS-HHHHHHHHHHHHHHHHHS---------

pLDDT: mean 70.16, std 12.99, range [36.91, 90.06]